Protein AF-A0A0V9UL05-F1 (afdb_monomer)

Structure (mmCIF, N/CA/C/O backbone):
data_AF-A0A0V9UL05-F1
#
_entry.id   AF-A0A0V9UL05-F1
#
loop_
_atom_site.group_PDB
_atom_site.id
_atom_site.type_symbol
_atom_site.label_atom_id
_atom_site.label_alt_id
_atom_site.label_comp_id
_atom_site.label_asym_id
_atom_site.label_entity_id
_atom_site.label_seq_id
_atom_site.pdbx_PDB_ins_code
_atom_site.Cartn_x
_atom_site.Cartn_y
_atom_site.Cartn_z
_atom_site.occupancy
_atom_site.B_iso_or_equiv
_atom_site.auth_seq_id
_atom_site.auth_comp_id
_atom_site.auth_asym_id
_atom_site.auth_atom_id
_atom_site.pdbx_PDB_model_num
ATOM 1 N N . MET A 1 1 ? 40.459 23.941 18.000 1.00 41.41 1 MET A N 1
ATOM 2 C CA . MET A 1 1 ? 39.403 24.251 17.017 1.00 41.41 1 MET A CA 1
ATOM 3 C C . MET A 1 1 ? 39.424 23.111 16.010 1.00 41.41 1 MET A C 1
ATOM 5 O O . MET A 1 1 ? 40.451 22.979 15.367 1.00 41.41 1 MET A O 1
ATOM 9 N N . SER A 1 2 ? 38.481 22.186 15.864 1.00 49.00 2 SER A N 1
ATOM 10 C CA . SER A 1 2 ? 37.145 21.894 16.417 1.00 49.00 2 SER A CA 1
ATOM 11 C C . SER A 1 2 ? 36.890 20.405 16.049 1.00 49.00 2 SER A C 1
ATOM 13 O O . SER A 1 2 ? 37.418 19.974 15.028 1.00 49.00 2 SER A O 1
ATOM 15 N N . GLY A 1 3 ? 36.392 19.523 16.932 1.00 44.38 3 GLY A N 1
ATOM 16 C CA . GLY A 1 3 ? 34.978 19.083 17.036 1.00 44.38 3 GLY A CA 1
ATOM 17 C C . GLY A 1 3 ? 34.362 18.695 15.681 1.00 44.38 3 GLY A C 1
ATOM 18 O O . GLY A 1 3 ? 34.428 19.512 14.773 1.00 44.38 3 GLY A O 1
ATOM 19 N N . ASP A 1 4 ? 33.718 17.560 15.414 1.00 50.41 4 ASP A N 1
ATOM 20 C CA . ASP A 1 4 ? 33.322 16.309 16.091 1.00 50.41 4 ASP A CA 1
ATOM 21 C C . ASP A 1 4 ? 32.767 15.413 14.934 1.00 50.41 4 ASP A C 1
ATOM 23 O O . ASP A 1 4 ? 32.300 15.982 13.937 1.00 50.41 4 ASP A O 1
ATOM 27 N N . PRO A 1 5 ? 32.863 14.067 14.941 1.00 53.44 5 PRO A N 1
ATOM 28 C CA . PRO A 1 5 ? 32.401 13.237 13.820 1.00 53.44 5 PRO A CA 1
ATOM 29 C C . PRO A 1 5 ? 30.865 13.203 13.718 1.00 53.44 5 PRO A C 1
ATOM 31 O O . PRO A 1 5 ? 30.177 12.979 14.704 1.00 53.44 5 PRO A O 1
ATOM 34 N N . ALA A 1 6 ? 30.326 13.385 12.508 1.00 55.09 6 ALA A N 1
ATOM 35 C CA . ALA A 1 6 ? 28.892 13.290 12.237 1.00 55.09 6 ALA A CA 1
ATOM 36 C C . ALA A 1 6 ? 28.352 11.866 12.499 1.00 55.09 6 ALA A C 1
ATOM 38 O O . ALA A 1 6 ? 28.516 10.963 11.683 1.00 55.09 6 ALA A O 1
ATOM 39 N N . ASP A 1 7 ? 27.774 11.712 13.685 1.00 53.41 7 ASP A N 1
ATOM 40 C CA . ASP A 1 7 ? 26.592 10.940 14.090 1.00 53.41 7 ASP A CA 1
ATOM 41 C C . ASP A 1 7 ? 26.101 9.801 13.152 1.00 53.41 7 ASP A C 1
ATOM 43 O O . ASP A 1 7 ? 25.514 10.067 12.091 1.00 53.41 7 ASP A O 1
ATOM 47 N N . PRO A 1 8 ? 26.284 8.514 13.520 1.00 55.84 8 PRO A N 1
ATOM 48 C CA . PRO A 1 8 ? 25.608 7.408 12.857 1.00 55.84 8 PRO A CA 1
ATOM 49 C C . PRO A 1 8 ? 24.116 7.428 13.217 1.00 55.84 8 PRO A C 1
ATOM 51 O O . PRO A 1 8 ? 23.748 6.982 14.291 1.00 55.84 8 PRO A O 1
ATOM 54 N N . GLN A 1 9 ? 23.291 7.922 12.285 1.00 52.22 9 GLN A N 1
ATOM 55 C CA . GLN A 1 9 ? 21.818 7.863 12.243 1.00 52.22 9 GLN A CA 1
ATOM 56 C C . GLN A 1 9 ? 21.198 6.922 13.300 1.00 52.22 9 GLN A C 1
ATOM 58 O O . GLN A 1 9 ? 20.993 5.731 13.044 1.00 52.22 9 GLN A O 1
ATOM 63 N N . GLU A 1 10 ? 20.898 7.478 14.475 1.00 53.72 10 GLU A N 1
ATOM 64 C CA . GLU A 1 10 ? 20.043 6.856 15.485 1.00 53.72 10 GLU A CA 1
ATOM 65 C C . GLU A 1 10 ? 18.725 6.418 14.816 1.00 53.72 10 GLU A C 1
ATOM 67 O O . GLU A 1 10 ? 18.190 7.147 13.968 1.00 53.72 10 GLU A O 1
ATOM 72 N N . PRO A 1 11 ? 18.191 5.224 15.130 1.00 59.31 11 PRO A N 1
ATOM 73 C CA . PRO A 1 11 ? 16.930 4.775 14.563 1.00 59.31 11 PRO A CA 1
ATOM 74 C C . PRO A 1 11 ? 15.845 5.783 14.933 1.00 59.31 11 PRO A C 1
ATOM 76 O O . PRO A 1 11 ? 15.569 5.973 16.111 1.00 59.31 11 PRO A O 1
ATOM 79 N N . ASP A 1 12 ? 15.249 6.400 13.910 1.00 61.88 12 ASP A N 1
ATOM 80 C CA . ASP A 1 12 ? 14.139 7.354 13.979 1.00 61.88 12 ASP A CA 1
ATOM 81 C C . ASP A 1 12 ? 13.184 6.957 15.124 1.00 61.88 12 ASP A C 1
ATOM 83 O O . ASP A 1 12 ? 12.419 5.992 14.990 1.00 61.88 12 ASP A O 1
ATOM 87 N N . GLU A 1 13 ? 13.305 7.618 16.288 1.00 61.94 13 GLU A N 1
ATOM 88 C CA . GLU A 1 13 ? 12.583 7.261 17.513 1.00 61.94 13 GLU A CA 1
ATOM 89 C C . GLU A 1 13 ? 11.086 7.396 17.225 1.00 61.94 13 GLU A C 1
ATOM 91 O O . GLU A 1 13 ? 10.479 8.468 17.272 1.00 61.94 13 GLU A O 1
ATOM 96 N N . VAL A 1 14 ? 10.462 6.281 16.858 1.00 63.81 14 VAL A N 1
ATOM 97 C CA . VAL A 1 14 ? 9.016 6.184 16.705 1.00 63.81 14 VAL A CA 1
ATOM 98 C C . VAL A 1 14 ? 8.421 6.297 18.095 1.00 63.81 14 VAL A C 1
ATOM 100 O O . VAL A 1 14 ? 8.299 5.294 18.802 1.00 63.81 14 VAL A O 1
ATOM 103 N N . THR A 1 15 ? 8.073 7.531 18.457 1.00 78.38 15 THR A N 1
ATOM 104 C CA . THR A 1 15 ? 7.383 7.872 19.699 1.00 78.38 15 THR A CA 1
ATOM 105 C C . THR A 1 15 ?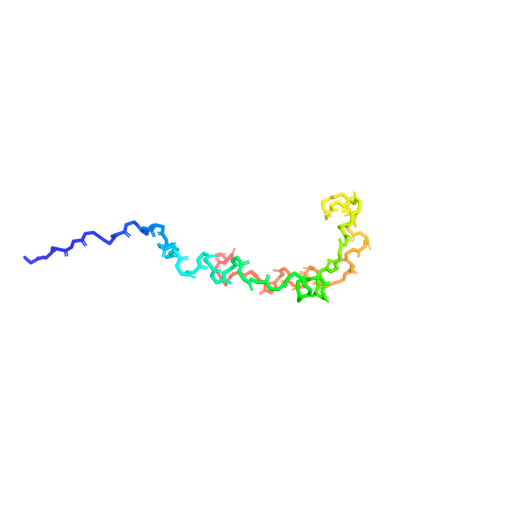 6.147 6.998 19.877 1.00 78.38 15 THR A C 1
ATOM 107 O O . THR A 1 15 ? 5.511 6.579 18.902 1.00 78.38 15 THR A O 1
ATOM 110 N N . GLU A 1 16 ? 5.788 6.725 21.129 1.00 70.31 16 GLU A N 1
ATOM 111 C CA . GLU A 1 16 ? 4.616 5.903 21.439 1.00 70.31 16 GLU A CA 1
ATOM 112 C C . GLU A 1 16 ? 3.341 6.504 20.823 1.00 70.31 16 GLU A C 1
ATOM 114 O O . GLU A 1 16 ? 2.558 5.785 20.214 1.00 70.31 16 GLU A O 1
ATOM 119 N N . GLU A 1 17 ? 3.222 7.835 20.784 1.00 67.81 17 GLU A N 1
ATOM 120 C CA . GLU A 1 17 ? 2.145 8.532 20.065 1.00 67.81 17 GLU A CA 1
ATOM 121 C C . GLU A 1 17 ? 2.099 8.210 18.560 1.00 67.81 17 GLU A C 1
ATOM 123 O O . GLU A 1 17 ? 1.024 8.044 17.978 1.00 67.81 17 GLU A O 1
ATOM 128 N N . LYS A 1 18 ? 3.255 8.104 17.889 1.00 68.81 18 LYS A N 1
ATOM 129 C CA . LYS A 1 18 ? 3.324 7.746 16.461 1.00 68.81 18 LYS A CA 1
ATOM 130 C C . LYS A 1 18 ? 2.941 6.281 16.244 1.00 68.81 18 LYS A C 1
ATOM 132 O O . LYS A 1 18 ? 2.364 5.948 15.205 1.00 68.81 18 LYS A O 1
ATOM 137 N N . ARG A 1 19 ? 3.222 5.404 17.211 1.00 69.12 19 ARG A N 1
ATOM 138 C CA . ARG A 1 19 ? 2.796 3.995 17.196 1.00 69.12 19 ARG A CA 1
ATOM 139 C C . ARG A 1 19 ? 1.296 3.866 17.452 1.00 69.12 19 ARG A C 1
ATOM 141 O O . ARG A 1 19 ? 0.625 3.174 16.688 1.00 69.12 19 ARG A O 1
ATOM 148 N N . GLU A 1 20 ? 0.758 4.598 18.421 1.00 65.00 20 GLU A N 1
ATOM 149 C CA . GLU A 1 20 ? -0.677 4.672 18.718 1.00 65.00 20 GLU A CA 1
ATOM 150 C C . GLU A 1 20 ? -1.480 5.265 17.552 1.00 65.00 20 GLU A C 1
ATOM 152 O O . GLU A 1 20 ? -2.540 4.744 17.195 1.00 65.00 20 GLU A O 1
ATOM 157 N N . SER A 1 21 ? -0.971 6.307 16.883 1.00 67.00 21 SER A N 1
ATOM 158 C CA . SER A 1 21 ? -1.651 6.895 15.720 1.00 67.00 21 SER A CA 1
ATOM 159 C C . SER A 1 21 ? -1.693 5.935 14.526 1.00 67.00 21 SER A C 1
ATOM 161 O O . SER A 1 21 ? -2.715 5.853 13.839 1.00 67.00 21 SER A O 1
ATOM 163 N N . ARG A 1 22 ? -0.628 5.145 14.320 1.00 65.00 22 ARG A N 1
ATOM 164 C CA . ARG A 1 22 ? -0.603 4.049 13.338 1.00 65.00 22 ARG A CA 1
ATOM 165 C C . ARG A 1 22 ? -1.524 2.898 13.741 1.00 65.00 22 ARG A C 1
ATOM 167 O O . ARG A 1 22 ? -2.166 2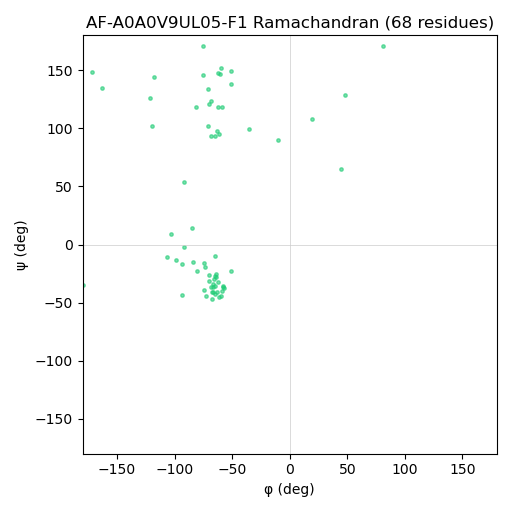.316 12.871 1.00 65.00 22 ARG A O 1
ATOM 174 N N . ALA A 1 23 ? -1.625 2.589 15.032 1.00 64.75 23 ALA A N 1
ATOM 175 C CA . ALA A 1 23 ? -2.549 1.579 15.547 1.00 64.75 23 ALA A CA 1
ATOM 176 C C . ALA A 1 23 ? -4.020 1.987 15.349 1.00 64.75 23 ALA A C 1
ATOM 178 O O . ALA A 1 23 ? -4.872 1.130 15.122 1.00 64.75 23 ALA A O 1
ATOM 179 N N . ARG A 1 24 ? -4.316 3.294 15.353 1.00 68.44 24 ARG A N 1
ATOM 180 C CA . ARG A 1 24 ? -5.651 3.856 15.083 1.00 68.44 24 ARG A CA 1
ATOM 181 C C . ARG A 1 24 ? -5.954 4.061 13.593 1.00 68.44 24 ARG A C 1
ATOM 183 O O . ARG A 1 24 ? -6.893 4.787 13.254 1.00 68.44 24 ARG A O 1
ATOM 190 N N . ILE A 1 25 ? -5.168 3.478 12.688 1.00 78.50 25 ILE A N 1
ATOM 191 C CA . ILE A 1 25 ? -5.499 3.498 11.262 1.00 78.50 25 ILE A CA 1
ATOM 192 C C . ILE A 1 25 ? -6.743 2.633 11.039 1.00 78.50 25 ILE A C 1
ATOM 194 O O . ILE A 1 25 ? -6.781 1.453 11.379 1.00 78.50 25 ILE A O 1
ATOM 198 N N . ASP A 1 26 ? -7.764 3.247 10.447 1.00 83.50 26 ASP A N 1
ATOM 199 C CA . ASP A 1 26 ? -9.031 2.602 10.125 1.00 83.50 26 ASP A CA 1
ATOM 200 C C . ASP A 1 26 ? -8.826 1.448 9.129 1.00 83.50 26 ASP A C 1
ATOM 202 O O . ASP A 1 26 ? -8.403 1.648 7.985 1.00 83.50 26 ASP A O 1
ATOM 206 N N . ARG A 1 27 ? -9.164 0.229 9.563 1.00 83.38 27 ARG A N 1
ATOM 207 C CA . ARG A 1 27 ? -9.096 -0.981 8.737 1.00 83.38 27 ARG A CA 1
ATOM 208 C C . ARG A 1 27 ? -9.948 -0.852 7.472 1.00 83.38 27 ARG A C 1
ATOM 210 O O . ARG A 1 27 ? -9.502 -1.290 6.416 1.00 83.38 27 ARG A O 1
ATOM 217 N N . ALA A 1 28 ? -11.107 -0.194 7.541 1.00 86.31 28 ALA A N 1
ATOM 218 C CA . ALA A 1 28 ? -11.967 0.023 6.377 1.00 86.31 28 ALA A CA 1
ATOM 219 C C . ALA A 1 28 ? -11.310 0.952 5.343 1.00 86.31 28 ALA A C 1
ATOM 221 O O . ALA A 1 28 ? -11.462 0.770 4.133 1.00 86.31 28 ALA A O 1
ATOM 222 N N . ARG A 1 29 ? -10.520 1.932 5.798 1.00 87.31 29 ARG A N 1
ATOM 223 C CA . ARG A 1 29 ? -9.747 2.809 4.907 1.00 87.31 29 ARG A CA 1
ATOM 224 C C . ARG A 1 29 ? -8.652 2.044 4.167 1.00 87.31 29 ARG A C 1
ATOM 226 O O . ARG A 1 29 ? -8.445 2.309 2.986 1.00 87.31 29 ARG A O 1
ATOM 233 N N . LEU A 1 30 ? -7.965 1.125 4.845 1.00 85.62 30 LEU A N 1
ATOM 234 C CA . LEU A 1 30 ? -6.942 0.279 4.225 1.00 85.62 30 LEU A CA 1
ATOM 235 C C . LEU A 1 30 ? -7.564 -0.697 3.224 1.00 85.62 30 LEU A C 1
ATOM 237 O O . LEU A 1 30 ? -7.107 -0.752 2.086 1.00 85.62 30 LEU A O 1
ATOM 241 N N . ALA A 1 31 ? -8.649 -1.372 3.607 1.00 87.81 31 ALA A N 1
ATOM 242 C CA . ALA A 1 31 ? -9.398 -2.280 2.741 1.00 87.81 31 ALA A CA 1
ATOM 243 C C . ALA A 1 31 ? -9.892 -1.601 1.457 1.00 87.81 31 ALA A C 1
ATOM 245 O O . ALA A 1 31 ? -9.836 -2.176 0.376 1.00 87.81 31 ALA A O 1
ATOM 246 N N . ARG A 1 32 ? -10.306 -0.331 1.531 1.00 87.25 32 ARG A N 1
ATOM 247 C CA . ARG A 1 32 ? -10.717 0.427 0.340 1.00 87.25 32 ARG A CA 1
ATOM 248 C C . ARG A 1 32 ? -9.582 0.672 -0.663 1.00 87.25 32 ARG A C 1
ATOM 250 O O . ARG A 1 32 ? -9.866 0.865 -1.840 1.00 87.25 32 ARG A O 1
ATOM 257 N N . ILE A 1 33 ? -8.330 0.721 -0.208 1.00 88.25 33 ILE A N 1
ATOM 258 C CA . ILE A 1 33 ? -7.159 0.974 -1.066 1.00 88.25 33 ILE A CA 1
ATOM 259 C C . ILE A 1 33 ? -6.537 -0.344 -1.534 1.00 88.25 33 ILE A C 1
ATOM 261 O O . ILE A 1 33 ? -6.182 -0.469 -2.702 1.00 88.25 33 ILE A O 1
ATOM 265 N N . PHE A 1 34 ? -6.398 -1.310 -0.627 1.00 84.62 34 PHE A N 1
ATOM 266 C CA . PHE A 1 34 ? -5.636 -2.540 -0.853 1.00 84.62 34 PHE A CA 1
ATOM 267 C C . PHE A 1 34 ? -6.508 -3.786 -1.046 1.00 84.62 34 PHE A C 1
ATOM 269 O O . PHE A 1 34 ? -5.993 -4.823 -1.453 1.00 84.62 34 PHE A O 1
ATOM 276 N N . GLY A 1 35 ? -7.813 -3.690 -0.787 1.00 86.06 35 GLY A N 1
ATOM 277 C CA . GLY A 1 35 ? -8.719 -4.832 -0.714 1.00 86.06 35 GLY A CA 1
ATOM 278 C C . GLY A 1 35 ? -8.659 -5.554 0.635 1.00 86.06 35 GLY A C 1
ATOM 279 O O . GLY A 1 35 ? -7.799 -5.289 1.475 1.00 86.06 35 GLY A O 1
ATOM 280 N N . ASP A 1 36 ? -9.601 -6.476 0.832 1.00 85.19 36 ASP A N 1
ATOM 281 C CA . ASP A 1 36 ? -9.684 -7.333 2.025 1.00 85.19 36 ASP A CA 1
ATOM 282 C C . ASP A 1 36 ? -8.982 -8.689 1.844 1.00 85.19 36 ASP A C 1
ATOM 284 O O . ASP A 1 36 ? -8.715 -9.390 2.820 1.00 85.19 36 ASP A O 1
ATOM 288 N N . VAL A 1 37 ? -8.695 -9.074 0.597 1.00 87.06 37 VAL A N 1
ATOM 289 C CA . VAL A 1 37 ? -8.152 -10.386 0.226 1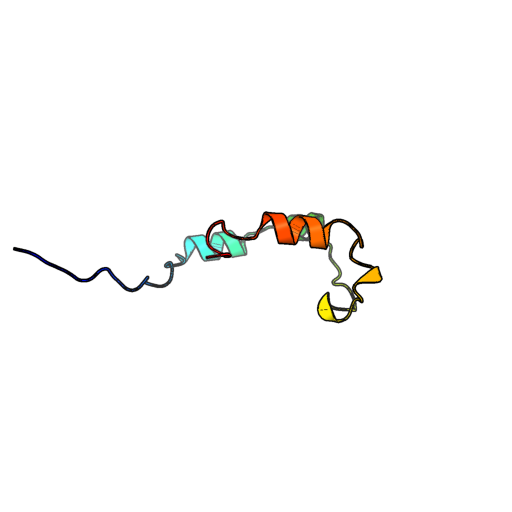.00 87.06 37 VAL A CA 1
ATOM 290 C C . VAL A 1 37 ? -6.823 -10.191 -0.490 1.00 87.06 37 VAL A C 1
ATOM 292 O O . VAL A 1 37 ? -6.743 -9.455 -1.474 1.00 87.06 37 VAL A O 1
ATOM 295 N N . LEU A 1 38 ? -5.781 -10.859 0.007 1.00 82.38 38 LEU A N 1
ATOM 296 C CA . LEU A 1 38 ? -4.490 -10.912 -0.671 1.00 82.38 38 LEU A CA 1
ATOM 297 C C . LEU A 1 38 ? -4.557 -11.875 -1.864 1.00 82.38 38 LEU A C 1
ATOM 299 O O . LEU A 1 38 ? -5.250 -12.891 -1.782 1.00 82.38 38 LEU A O 1
ATOM 303 N N . PRO A 1 39 ? -3.838 -11.582 -2.961 1.00 81.62 39 PRO A N 1
ATOM 304 C CA . PRO A 1 39 ? -3.729 -12.511 -4.075 1.00 81.62 39 PRO A CA 1
ATOM 305 C C . PRO A 1 39 ? -3.084 -13.827 -3.625 1.00 81.62 39 PRO A C 1
ATOM 307 O O . PRO A 1 39 ? -2.204 -13.832 -2.766 1.00 81.62 39 PRO A O 1
ATOM 310 N N . GLU A 1 40 ? -3.519 -14.928 -4.240 1.00 88.94 40 GLU A N 1
ATOM 311 C CA . GLU A 1 40 ? -3.005 -16.279 -3.965 1.00 88.94 40 GLU A CA 1
ATOM 312 C C . GLU A 1 40 ? -1.526 -16.427 -4.325 1.00 88.94 40 GLU A C 1
ATOM 314 O 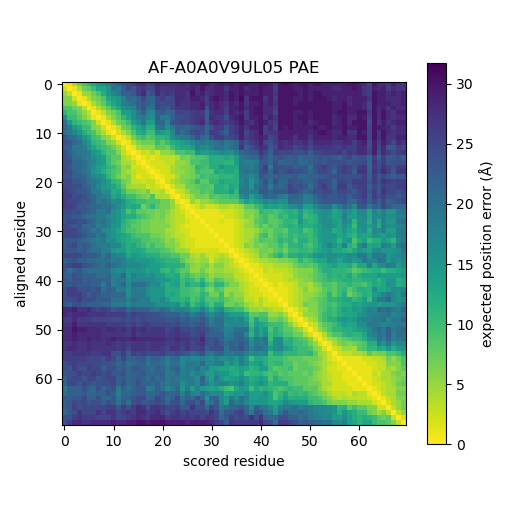O . GLU A 1 40 ? -0.839 -17.261 -3.746 1.00 88.94 40 GLU A O 1
ATOM 319 N N . THR A 1 41 ? -1.046 -15.600 -5.258 1.00 87.56 41 THR A N 1
ATOM 320 C CA . THR A 1 41 ? 0.345 -15.582 -5.697 1.00 87.56 41 THR A CA 1
ATOM 321 C C . THR A 1 41 ? 1.005 -14.241 -5.412 1.00 87.56 41 THR A C 1
ATOM 323 O O . THR A 1 41 ? 0.398 -13.159 -5.533 1.00 87.56 41 THR A O 1
ATOM 326 N N . THR A 1 42 ? 2.285 -14.295 -5.068 1.00 82.38 42 THR A N 1
ATOM 327 C CA . THR A 1 42 ? 3.111 -13.099 -4.897 1.00 82.38 42 THR A CA 1
ATOM 328 C C . THR A 1 42 ? 3.492 -12.500 -6.254 1.00 82.38 42 THR A C 1
ATOM 330 O O . THR A 1 42 ? 3.218 -13.048 -7.325 1.00 82.38 42 THR A O 1
ATOM 333 N N . ARG A 1 43 ? 4.084 -11.300 -6.2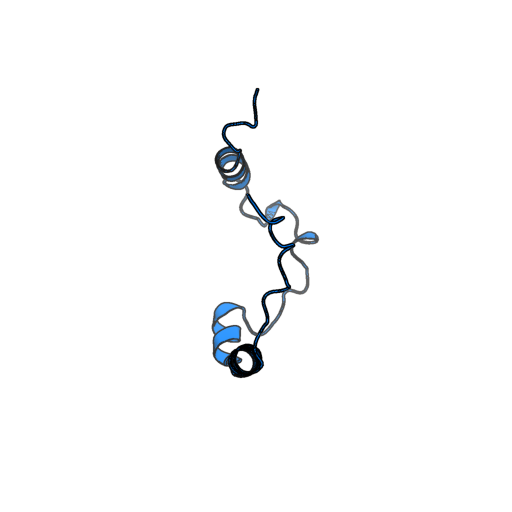38 1.00 80.25 43 ARG A N 1
ATOM 334 C CA . ARG A 1 43 ? 4.522 -10.628 -7.470 1.00 80.25 43 ARG A CA 1
ATOM 335 C C . ARG A 1 43 ? 5.643 -11.399 -8.171 1.00 80.25 43 ARG A C 1
ATOM 337 O O . ARG A 1 43 ? 5.668 -11.385 -9.390 1.00 80.25 43 ARG A O 1
ATOM 344 N N . ASP A 1 44 ? 6.546 -12.026 -7.422 1.00 81.69 44 ASP A N 1
ATOM 345 C CA . ASP A 1 44 ? 7.660 -12.812 -7.966 1.00 81.69 44 ASP A CA 1
ATOM 346 C C . ASP A 1 44 ? 7.206 -14.121 -8.628 1.00 81.69 44 ASP A C 1
ATOM 348 O O . ASP A 1 44 ? 7.852 -14.588 -9.561 1.00 81.69 44 ASP A O 1
ATOM 352 N N . GLU A 1 45 ? 6.066 -14.670 -8.206 1.00 85.88 45 GLU A N 1
ATOM 353 C CA . GLU A 1 45 ? 5.446 -15.851 -8.820 1.00 85.88 45 GLU A CA 1
ATOM 354 C C . GLU A 1 45 ? 4.641 -15.513 -10.084 1.00 85.88 45 GLU A C 1
ATOM 356 O O . GLU A 1 45 ? 4.398 -16.377 -10.930 1.00 85.88 45 GLU A O 1
ATOM 361 N N . ARG A 1 46 ? 4.204 -14.256 -10.227 1.00 81.38 46 ARG A N 1
ATOM 362 C CA . ARG A 1 46 ? 3.466 -13.784 -11.400 1.00 81.38 46 ARG A CA 1
ATOM 363 C C . ARG A 1 46 ? 4.466 -13.463 -12.511 1.00 81.38 46 ARG A C 1
ATOM 365 O O . ARG A 1 46 ? 5.324 -12.603 -12.349 1.00 81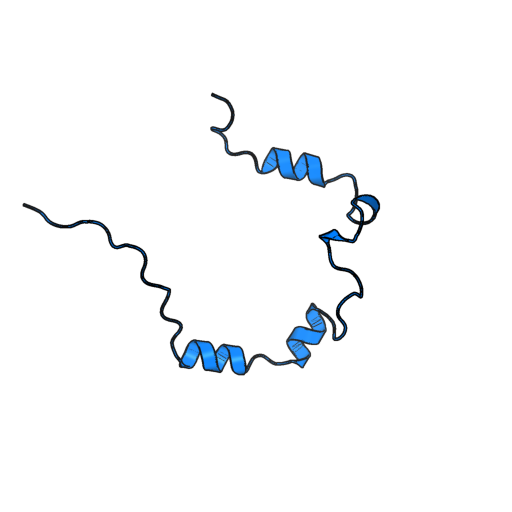.38 46 ARG A O 1
ATOM 372 N N . GLY A 1 47 ? 4.367 -14.164 -13.638 1.00 74.88 47 GLY A N 1
ATOM 373 C CA . GLY A 1 47 ? 5.267 -13.955 -14.772 1.00 74.88 47 GLY A CA 1
ATOM 374 C C . GLY A 1 47 ? 5.205 -12.525 -15.324 1.00 74.88 47 GLY A C 1
ATOM 375 O O . GLY A 1 47 ? 4.164 -11.870 -15.281 1.00 74.88 47 GLY A O 1
ATOM 376 N N . GLU A 1 48 ? 6.318 -12.066 -15.905 1.00 67.62 48 GLU A N 1
ATOM 377 C CA . GLU A 1 48 ? 6.506 -10.722 -16.488 1.00 67.62 48 GLU A CA 1
ATOM 378 C C . GLU A 1 48 ? 5.396 -10.321 -17.489 1.00 67.62 48 GLU A C 1
ATOM 380 O O . GLU A 1 48 ? 5.136 -9.143 -17.720 1.00 67.62 48 GLU A O 1
ATOM 385 N N . SER A 1 49 ? 4.707 -11.305 -18.076 1.00 61.53 49 SER A N 1
ATOM 386 C CA . SER A 1 49 ? 3.632 -11.119 -19.056 1.00 61.53 49 SER A CA 1
ATOM 387 C C . SER A 1 49 ? 2.391 -10.404 -18.506 1.00 61.53 49 SER A C 1
ATOM 389 O O . SER A 1 49 ? 1.718 -9.715 -19.270 1.00 61.53 49 SER A O 1
ATOM 391 N N . ASP A 1 50 ? 2.101 -10.516 -17.205 1.00 59.03 50 ASP A N 1
ATOM 392 C CA . ASP A 1 50 ? 0.978 -9.813 -16.557 1.00 59.03 50 ASP A CA 1
ATOM 393 C C . ASP A 1 50 ? 1.339 -8.378 -16.135 1.00 59.03 50 ASP A C 1
ATOM 395 O O . ASP A 1 50 ? 0.466 -7.551 -15.862 1.00 59.03 50 ASP A O 1
ATOM 399 N N . ALA A 1 51 ? 2.632 -8.050 -16.099 1.00 59.56 51 ALA A N 1
ATOM 400 C CA . ALA A 1 51 ? 3.152 -6.755 -15.682 1.00 59.56 51 ALA A CA 1
ATOM 401 C C . ALA A 1 51 ? 3.324 -5.800 -16.878 1.00 59.56 51 ALA A C 1
ATOM 403 O O . ALA A 1 51 ? 4.406 -5.270 -17.084 1.00 59.56 51 A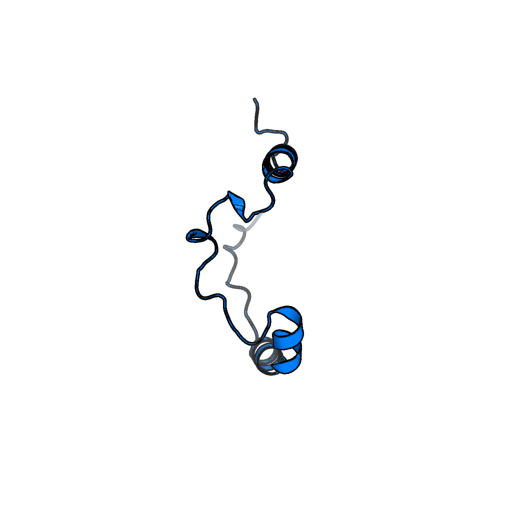LA A O 1
ATOM 404 N N . GLY A 1 52 ? 2.277 -5.584 -17.686 1.00 59.22 52 GLY A N 1
ATOM 405 C CA . GLY A 1 52 ? 2.213 -4.480 -18.663 1.00 59.22 52 GLY A CA 1
ATOM 406 C C . GLY A 1 52 ? 3.491 -4.269 -19.493 1.00 59.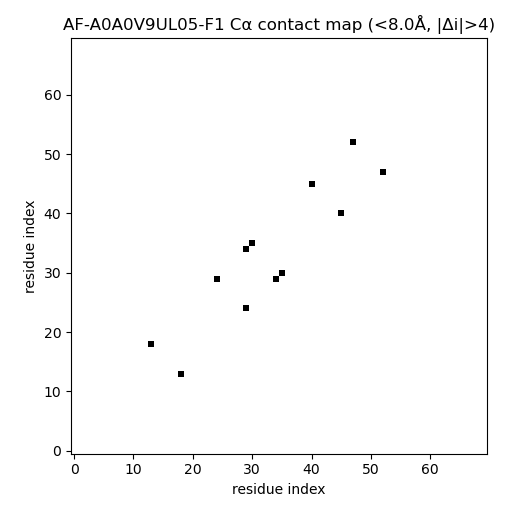22 52 GLY A C 1
ATOM 407 O O . GLY A 1 52 ? 4.159 -3.244 -19.365 1.00 59.22 52 GLY A O 1
ATOM 408 N N . GLY A 1 53 ? 3.843 -5.255 -20.322 1.00 59.88 53 GLY A N 1
ATOM 409 C CA . GLY A 1 53 ? 5.070 -5.273 -21.123 1.00 59.88 53 GLY A CA 1
ATOM 410 C C . GLY A 1 53 ? 5.142 -4.168 -22.184 1.00 59.88 53 GLY A C 1
ATOM 411 O O . GLY A 1 53 ? 4.691 -4.351 -23.313 1.00 59.88 53 GLY A O 1
ATOM 412 N N . GLY A 1 54 ? 5.755 -3.038 -21.830 1.00 58.66 54 GLY A N 1
ATOM 413 C CA . GLY A 1 54 ? 6.121 -1.978 -22.776 1.00 58.66 54 GLY A CA 1
ATOM 414 C C . GLY A 1 54 ? 6.821 -0.777 -22.137 1.00 58.66 54 GLY A C 1
ATOM 415 O O . GLY A 1 54 ? 7.729 -0.218 -22.742 1.00 58.66 54 GLY A O 1
ATOM 416 N N . ASP A 1 55 ? 6.450 -0.420 -20.904 1.00 63.69 55 ASP A N 1
ATOM 417 C CA . ASP A 1 55 ? 6.907 0.818 -20.242 1.00 63.69 55 ASP A CA 1
ATOM 418 C C . ASP A 1 55 ? 8.083 0.591 -19.262 1.00 63.69 55 ASP A C 1
ATOM 420 O O . ASP A 1 55 ? 8.760 1.528 -18.845 1.00 63.69 55 ASP A O 1
ATOM 424 N N . SER A 1 56 ? 8.376 -0.665 -18.897 1.00 73.12 56 SER A N 1
ATOM 425 C CA . SER A 1 56 ? 9.386 -1.010 -17.881 1.00 73.12 56 SER A CA 1
ATOM 426 C C . SER A 1 56 ? 10.809 -0.625 -18.291 1.00 73.12 56 SER A C 1
ATOM 428 O O . SER A 1 56 ? 11.557 -0.061 -17.495 1.00 73.12 56 SER A O 1
ATOM 430 N N . ASP A 1 57 ? 11.165 -0.878 -19.546 1.00 78.25 57 ASP A N 1
ATOM 431 C CA . ASP A 1 57 ? 12.503 -0.655 -20.095 1.00 78.25 57 ASP A CA 1
ATOM 432 C C . ASP A 1 57 ? 12.795 0.838 -20.329 1.00 78.25 57 ASP A C 1
ATOM 434 O O . ASP A 1 57 ? 13.892 1.338 -20.073 1.00 78.25 57 ASP A O 1
ATOM 438 N N . GLU A 1 58 ? 11.789 1.580 -20.795 1.00 82.38 58 GLU A N 1
ATOM 439 C CA . GLU A 1 58 ? 11.854 3.034 -20.946 1.00 82.38 58 GLU A CA 1
ATOM 440 C C . GLU A 1 58 ? 11.925 3.731 -19.583 1.00 82.38 58 GLU A C 1
ATOM 442 O O . GLU A 1 58 ? 12.721 4.658 -19.392 1.00 82.38 58 GLU A O 1
ATOM 447 N N . TRP A 1 59 ? 11.146 3.251 -18.613 1.00 83.56 59 TRP A N 1
ATOM 448 C CA . TRP A 1 59 ? 11.210 3.709 -17.234 1.00 83.56 59 TRP A CA 1
ATOM 449 C C . TRP A 1 59 ? 12.588 3.451 -16.610 1.00 83.56 59 TRP A C 1
ATOM 451 O O . TRP A 1 59 ? 13.164 4.373 -16.030 1.00 83.56 59 TRP A O 1
ATOM 461 N N . LEU A 1 60 ? 13.172 2.261 -16.799 1.00 82.19 60 LEU A N 1
ATOM 462 C CA . LEU A 1 60 ? 14.493 1.920 -16.257 1.00 82.19 60 LEU A CA 1
ATOM 463 C C . LEU A 1 60 ? 15.585 2.859 -16.786 1.00 82.19 60 LEU A C 1
ATOM 465 O O . LEU A 1 60 ? 16.387 3.376 -16.010 1.00 82.19 60 LEU A O 1
ATOM 469 N N . ARG A 1 61 ? 15.579 3.146 -18.097 1.00 83.88 61 ARG A N 1
ATOM 470 C CA . ARG A 1 61 ? 16.545 4.067 -18.729 1.00 83.88 61 ARG A CA 1
ATOM 471 C C . ARG A 1 61 ? 16.434 5.494 -18.190 1.00 83.88 61 ARG A C 1
ATOM 473 O O . ARG A 1 61 ? 17.448 6.176 -18.081 1.00 83.88 61 ARG A O 1
ATOM 480 N N . ARG A 1 62 ? 15.232 5.941 -17.812 1.00 85.31 62 ARG A N 1
ATOM 481 C CA . ARG A 1 62 ? 14.997 7.257 -17.183 1.00 85.31 62 ARG A CA 1
ATOM 482 C C . ARG A 1 62 ? 15.468 7.331 -15.729 1.00 85.31 62 ARG A C 1
ATOM 484 O O . ARG A 1 62 ? 15.635 8.432 -15.216 1.00 85.31 62 ARG A O 1
ATOM 491 N N . GLN A 1 63 ? 15.655 6.192 -15.063 1.00 90.19 63 GLN A N 1
ATOM 492 C CA . GLN A 1 63 ? 16.136 6.118 -13.679 1.00 90.19 63 GLN A CA 1
ATOM 493 C C . GLN A 1 63 ? 17.662 5.978 -13.576 1.00 90.19 63 GLN A C 1
ATOM 495 O O . GLN A 1 63 ? 18.192 5.954 -12.467 1.00 90.19 63 GLN A O 1
ATOM 500 N N . VAL A 1 64 ? 18.385 5.900 -14.700 1.00 87.25 64 VAL A N 1
ATOM 501 C CA . VAL A 1 64 ? 19.849 5.798 -14.691 1.00 87.25 64 VAL A CA 1
ATOM 502 C C . VAL A 1 64 ? 20.462 7.133 -14.240 1.00 87.25 64 VAL A C 1
ATOM 504 O O . VAL A 1 64 ? 20.246 8.154 -14.898 1.00 87.25 64 VAL A O 1
ATOM 507 N N . PRO A 1 65 ? 21.246 7.161 -13.144 1.00 85.81 65 PRO A N 1
ATOM 508 C CA . PRO A 1 65 ? 21.916 8.377 -12.698 1.00 85.81 65 PRO A CA 1
ATOM 509 C C . PRO A 1 65 ? 22.920 8.900 -13.743 1.00 85.81 65 PRO A C 1
ATOM 511 O O . PRO A 1 65 ? 23.584 8.104 -14.410 1.00 85.81 65 PRO A O 1
ATOM 514 N N . PRO A 1 66 ? 23.122 10.226 -13.844 1.00 81.06 66 PRO A N 1
ATOM 515 C CA . PRO A 1 66 ? 23.917 10.856 -14.907 1.00 81.06 66 PRO A CA 1
ATOM 516 C C . PRO A 1 66 ? 25.414 10.502 -14.897 1.00 81.06 66 PRO A C 1
ATOM 518 O O . PRO A 1 66 ? 26.123 10.818 -15.845 1.00 81.06 66 PRO A O 1
ATOM 521 N N . HIS A 1 67 ? 25.903 9.843 -13.847 1.00 81.19 67 HIS A N 1
ATOM 522 C CA . HIS A 1 67 ? 27.303 9.434 -13.704 1.00 81.19 67 HIS A CA 1
ATOM 523 C C . HIS A 1 67 ? 27.533 7.940 -13.981 1.00 81.19 67 HIS A C 1
ATOM 525 O O . HIS A 1 67 ? 28.613 7.427 -13.711 1.00 81.19 67 HIS A O 1
ATOM 531 N N . HIS A 1 68 ? 26.526 7.222 -14.487 1.00 71.69 68 HIS A N 1
ATOM 532 C CA . HIS A 1 68 ? 26.611 5.775 -14.709 1.00 71.69 68 HIS A CA 1
ATOM 533 C C . HIS A 1 68 ? 27.477 5.387 -15.928 1.00 71.69 68 HIS A C 1
ATOM 535 O O . HIS A 1 68 ? 27.895 4.239 -16.062 1.00 71.69 68 HIS A O 1
ATOM 541 N N . SER A 1 69 ? 27.786 6.328 -16.815 1.00 63.91 69 SER A N 1
ATOM 542 C CA . SER A 1 69 ? 28.770 6.146 -17.884 1.00 63.91 69 SER A CA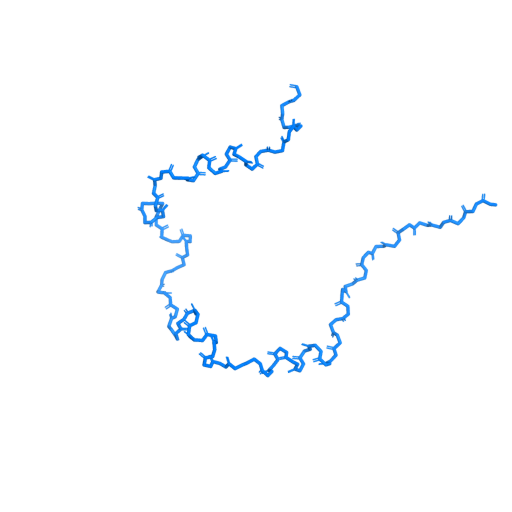 1
ATOM 543 C C . SER A 1 69 ? 29.882 7.169 -17.692 1.00 63.91 69 SER A C 1
ATOM 545 O O . SER A 1 69 ? 29.676 8.352 -17.969 1.00 63.91 69 SER A O 1
ATOM 547 N N . GLY A 1 70 ? 31.017 6.721 -17.154 1.00 61.19 70 GLY A N 1
ATOM 548 C CA . GLY A 1 70 ? 32.279 7.454 -17.271 1.00 61.19 70 GLY A CA 1
ATOM 549 C C . GLY A 1 70 ? 32.776 7.485 -18.709 1.00 61.19 70 GLY A C 1
ATOM 550 O O . GLY A 1 70 ? 32.374 6.590 -19.488 1.00 61.19 70 GLY A O 1
#

Foldseek 3Di:
DDDDDDDDDDPPPCPVVNVVVVVPPDPVVVCVVPNPDDDPDDPVRDDCVVVPPDCPVVVVVVPDDPVNDD

Sequence (70 aa):
MSGDPADPQEPDEVTEEKRESRARIDRARLARIFGDVLPETTRDERGESDAGGGDSDEWLRRQVPPHHSG

Solvent-accessible surface area (backbone atoms only — not comparable to full-atom values): 4910 Å² total; per-residue (Å²): 142,76,90,80,85,88,72,83,79,71,76,79,80,76,44,68,67,60,52,52,54,59,68,65,54,56,64,68,63,49,30,74,75,69,47,91,67,80,72,97,63,57,74,89,75,49,61,69,81,77,64,66,82,75,55,64,67,60,50,51,64,72,67,57,61,92,74,78,70,127

pLDDT: mean 72.26, std 13.03, range [41.41, 90.19]

Organism: NCBI:txid1441730

Mean predicted aligned error: 16.42 Å

Radius of gyration: 21.73 Å; Cα contacts (8 Å, |Δi|>4): 6; chains: 1; bounding box: 51×40×44 Å

Secondary structure (DSSP, 8-state):
---------------HHHHHHHHT--HHHHHHHH-SS--SS-TTTS-GGGS-TTSHHHHHHHTS-TTS--